Protein AF-A0A6I4TPH7-F1 (afdb_monomer_lite)

Radius of gyration: 20.02 Å; chains: 1; bounding box: 56×18×64 Å

Foldseek 3Di:
DDDDDPPPPPPPPCDPPPVPVFWDKDWADLPVADCVDPVRVVVSVVSLVVRLCVRLDDDDPVPVVSNVLSVVQSVVQVVQQVVCVVPPVGTGMGTGDD

Sequence (98 aa):
MRKFVIAALFALAAAPAAAAEAPATVTVPFADLNLSSAAGSATLEARISAAVNSVCKRPNIRDLKAMQSWEDCKAEARTAVQGQLAYTGAPVQVASAL

InterPro domains:
  IPR030972 UrcA family protein [TIGR04433] (6-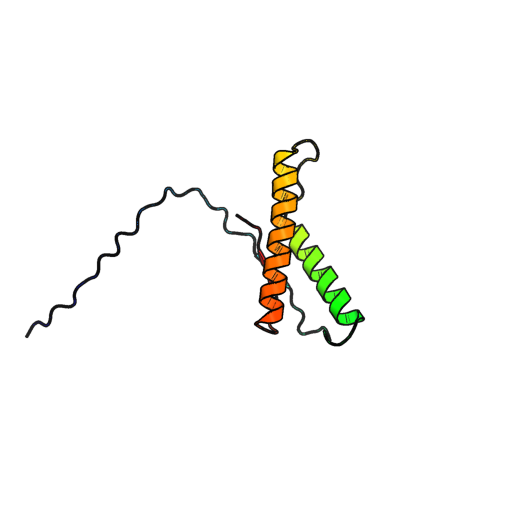86)

Structure (mmCIF, N/CA/C/O backbone):
data_AF-A0A6I4TPH7-F1
#
_entry.id   AF-A0A6I4TPH7-F1
#
loop_
_atom_site.group_PDB
_atom_site.id
_atom_site.type_symbol
_atom_site.label_atom_id
_atom_site.label_alt_id
_atom_site.label_comp_id
_atom_site.label_asym_id
_atom_site.label_entity_id
_atom_site.label_seq_id
_atom_site.pdbx_PDB_ins_code
_atom_site.Cartn_x
_atom_site.Cartn_y
_atom_site.Cartn_z
_atom_site.occupancy
_atom_site.B_iso_or_equiv
_atom_site.auth_seq_id
_atom_site.auth_comp_id
_atom_site.auth_asym_id
_atom_site.auth_atom_id
_atom_site.pdbx_PDB_model_num
ATOM 1 N N . MET A 1 1 ? -35.209 4.667 -48.351 1.00 35.91 1 MET A N 1
ATOM 2 C CA . MET A 1 1 ? -34.390 5.797 -48.842 1.00 35.91 1 MET A CA 1
ATOM 3 C C . MET A 1 1 ? -33.236 6.005 -47.876 1.00 35.91 1 MET A C 1
ATOM 5 O O . MET A 1 1 ? -33.467 6.159 -46.684 1.00 35.91 1 MET A O 1
ATOM 9 N N . ARG A 1 2 ? -32.014 5.850 -48.393 1.00 46.31 2 ARG A N 1
ATOM 10 C CA . ARG A 1 2 ? -30.738 5.765 -47.668 1.00 46.31 2 ARG A CA 1
ATOM 11 C C . ARG A 1 2 ? -30.439 7.064 -46.910 1.00 46.31 2 ARG A C 1
ATOM 13 O O . ARG A 1 2 ? -30.382 8.118 -47.534 1.00 46.31 2 ARG A O 1
ATOM 20 N N . LYS A 1 3 ? -30.202 6.979 -45.601 1.00 36.69 3 LYS A N 1
ATOM 21 C CA . LYS A 1 3 ? -29.538 8.035 -44.825 1.00 36.69 3 LYS A CA 1
ATOM 22 C C . LYS A 1 3 ? -28.217 7.471 -44.318 1.00 36.69 3 LYS A C 1
ATOM 24 O O . LYS A 1 3 ? -28.185 6.455 -43.633 1.00 36.69 3 LYS A O 1
ATOM 29 N N . PHE A 1 4 ? -27.150 8.090 -44.804 1.00 49.31 4 PHE A N 1
ATOM 30 C CA . PHE A 1 4 ? -25.758 7.713 -44.632 1.00 49.31 4 PHE A CA 1
ATOM 31 C C . PHE A 1 4 ? -25.360 7.827 -43.159 1.00 49.31 4 PHE A C 1
ATOM 33 O O . PHE A 1 4 ? -25.372 8.922 -42.603 1.00 49.31 4 PHE A O 1
ATOM 40 N N . VAL A 1 5 ? -25.008 6.704 -42.532 1.00 51.12 5 VAL A N 1
ATOM 41 C CA . VAL A 1 5 ? -24.316 6.708 -41.240 1.00 51.12 5 VAL A CA 1
ATOM 42 C C . VAL A 1 5 ? -22.831 6.821 -41.553 1.00 51.12 5 VAL A C 1
ATOM 44 O O . VAL A 1 5 ? -22.242 5.927 -42.157 1.00 51.12 5 VAL A O 1
ATOM 47 N N . ILE A 1 6 ? -22.256 7.970 -41.212 1.00 49.91 6 ILE A N 1
ATOM 48 C CA . ILE A 1 6 ? -20.828 8.253 -41.331 1.00 49.91 6 ILE A CA 1
ATOM 49 C C . ILE A 1 6 ? -20.113 7.330 -40.339 1.00 49.91 6 ILE A C 1
ATOM 51 O O . ILE A 1 6 ? -20.177 7.533 -39.130 1.00 49.91 6 ILE A O 1
ATOM 55 N N . ALA A 1 7 ? -19.476 6.280 -40.856 1.00 46.91 7 ALA A N 1
ATOM 56 C CA . ALA A 1 7 ? -18.561 5.449 -40.093 1.00 46.91 7 ALA A CA 1
ATOM 57 C C . ALA A 1 7 ? -17.298 6.273 -39.813 1.00 46.91 7 ALA A C 1
ATOM 59 O O . ALA A 1 7 ? -16.457 6.457 -40.692 1.00 46.91 7 ALA A O 1
ATOM 60 N N . ALA A 1 8 ? -17.182 6.809 -38.599 1.00 51.84 8 ALA A N 1
ATOM 61 C CA . ALA A 1 8 ? -15.931 7.374 -38.120 1.00 51.84 8 ALA A CA 1
ATOM 62 C C . ALA A 1 8 ? -14.936 6.221 -37.919 1.00 51.84 8 ALA A C 1
ATOM 64 O O . ALA A 1 8 ? -14.974 5.521 -36.907 1.00 51.84 8 ALA A O 1
ATOM 65 N N . LEU A 1 9 ? -14.071 5.996 -38.912 1.00 52.03 9 LEU A N 1
ATOM 66 C CA . LEU A 1 9 ? -12.860 5.200 -38.745 1.00 52.03 9 LEU A CA 1
ATOM 67 C C . LEU A 1 9 ? -11.965 5.925 -37.732 1.00 52.03 9 LEU A C 1
ATOM 69 O O . LEU A 1 9 ? -11.199 6.818 -38.091 1.00 52.03 9 LEU A O 1
ATOM 73 N N . PHE A 1 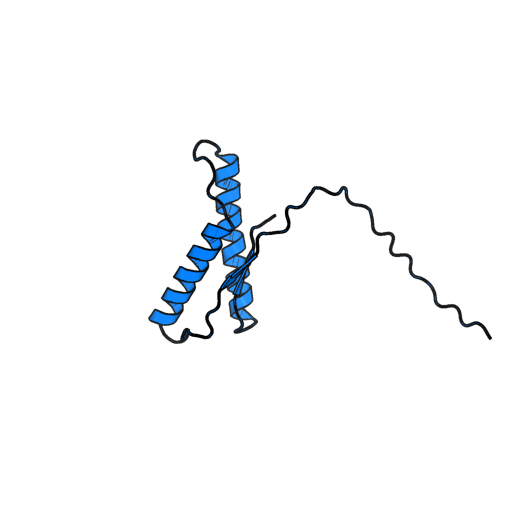10 ? -12.046 5.535 -36.463 1.00 51.28 10 PHE A N 1
ATOM 74 C CA . PHE A 1 10 ? -10.933 5.745 -35.550 1.00 51.28 10 PHE A CA 1
ATOM 75 C C . PHE A 1 10 ? -9.812 4.814 -36.006 1.00 51.28 10 PHE A C 1
ATOM 77 O O . PHE A 1 10 ? -9.853 3.606 -35.777 1.00 51.28 10 PHE A O 1
ATOM 84 N N . ALA A 1 11 ? -8.833 5.381 -36.709 1.00 47.59 11 ALA A N 1
ATOM 85 C CA . ALA A 1 11 ? -7.543 4.749 -36.907 1.00 47.59 11 ALA A CA 1
ATOM 86 C C . ALA A 1 11 ? -6.923 4.541 -35.519 1.00 47.59 11 ALA A C 1
ATOM 88 O O . ALA A 1 11 ? -6.341 5.455 -34.937 1.00 47.59 11 ALA A O 1
ATOM 89 N N . LEU A 1 12 ? -7.116 3.344 -34.964 1.00 51.78 12 LEU A N 1
ATOM 90 C CA . LEU A 1 12 ? -6.386 2.889 -33.796 1.00 51.78 12 LEU A CA 1
ATOM 91 C C . LEU A 1 12 ? -4.930 2.776 -34.247 1.00 51.78 12 LEU A C 1
ATOM 93 O O . LEU A 1 12 ? -4.563 1.849 -34.969 1.00 51.78 12 LEU A O 1
ATOM 97 N N . ALA A 1 13 ? -4.121 3.777 -33.902 1.00 49.28 13 ALA A N 1
ATOM 98 C CA . ALA A 1 13 ? -2.682 3.680 -34.021 1.00 49.28 13 ALA A CA 1
ATOM 99 C C . ALA A 1 13 ? -2.269 2.404 -33.283 1.00 49.28 13 ALA A C 1
ATOM 101 O O . ALA A 1 13 ? -2.433 2.302 -32.067 1.00 49.28 13 ALA A O 1
ATOM 102 N N . ALA A 1 14 ? -1.802 1.409 -34.036 1.00 46.09 14 ALA A N 1
ATOM 103 C CA . ALA A 1 14 ? -1.150 0.239 -33.487 1.00 46.09 14 ALA A CA 1
ATOM 104 C C . ALA A 1 14 ? 0.151 0.720 -32.833 1.00 46.09 14 ALA A C 1
ATOM 106 O O . ALA A 1 14 ? 1.209 0.749 -33.460 1.00 46.09 14 ALA A O 1
ATOM 107 N N . ALA A 1 15 ? 0.050 1.175 -31.584 1.00 51.00 15 ALA A N 1
ATOM 108 C CA . ALA A 1 15 ? 1.201 1.266 -30.710 1.00 51.00 15 ALA A CA 1
ATOM 109 C C . ALA A 1 15 ? 1.792 -0.148 -30.615 1.00 51.00 15 ALA A C 1
ATOM 111 O O . ALA A 1 15 ? 1.029 -1.122 -30.566 1.00 51.00 15 ALA A O 1
ATOM 112 N N . PRO A 1 16 ? 3.126 -0.292 -30.645 1.00 39.53 16 PRO A N 1
ATOM 113 C CA . PRO A 1 16 ? 3.742 -1.597 -30.526 1.00 39.53 16 PRO A CA 1
ATOM 114 C C . PRO A 1 16 ? 3.230 -2.219 -29.232 1.00 39.53 16 PRO A C 1
ATOM 116 O O . PRO A 1 16 ? 3.263 -1.586 -28.177 1.00 39.53 16 PRO A O 1
ATOM 119 N N . ALA A 1 17 ? 2.717 -3.442 -29.338 1.00 43.12 17 ALA A N 1
ATOM 120 C CA . ALA A 1 17 ? 2.396 -4.276 -28.199 1.00 43.12 17 ALA A CA 1
ATOM 121 C C . ALA A 1 17 ? 3.708 -4.595 -27.466 1.00 43.12 17 ALA A C 1
ATOM 123 O O . ALA A 1 17 ? 4.286 -5.668 -27.623 1.00 43.12 17 ALA A O 1
ATOM 124 N N . ALA A 1 18 ? 4.202 -3.645 -26.671 1.00 46.59 18 ALA A N 1
ATOM 125 C CA . ALA A 1 18 ? 4.868 -4.011 -25.442 1.00 46.59 18 ALA A CA 1
ATOM 126 C C . ALA A 1 18 ? 3.849 -4.887 -24.716 1.00 46.59 18 ALA A C 1
ATOM 128 O O . ALA A 1 18 ? 2.702 -4.475 -24.531 1.00 46.59 18 ALA A O 1
ATOM 129 N N . ALA A 1 19 ? 4.223 -6.126 -24.417 1.00 43.84 19 ALA A N 1
ATOM 130 C CA . ALA A 1 19 ? 3.456 -6.966 -23.523 1.00 43.84 19 ALA A CA 1
ATOM 131 C C . ALA A 1 19 ? 3.420 -6.248 -22.169 1.00 43.84 19 ALA A C 1
ATOM 133 O O . ALA A 1 19 ? 4.287 -6.453 -21.330 1.00 43.84 19 ALA A O 1
ATOM 134 N N . ALA A 1 20 ? 2.473 -5.325 -22.006 1.00 50.12 20 ALA A N 1
ATOM 135 C CA . ALA A 1 20 ? 2.121 -4.768 -20.724 1.00 50.12 20 ALA A CA 1
ATOM 136 C C . ALA A 1 20 ? 1.570 -5.955 -19.945 1.00 50.12 20 ALA A C 1
ATOM 138 O O . ALA A 1 20 ? 0.462 -6.426 -20.212 1.00 50.12 20 ALA A O 1
ATOM 139 N N . GLU A 1 21 ? 2.402 -6.518 -19.072 1.00 56.62 21 GLU A N 1
ATOM 140 C CA . GLU A 1 21 ? 1.952 -7.456 -18.057 1.00 56.62 21 GLU A CA 1
ATOM 141 C C . GLU A 1 21 ? 0.752 -6.794 -17.382 1.00 56.62 21 GLU A C 1
ATOM 143 O O . GLU A 1 21 ? 0.884 -5.713 -16.814 1.00 56.62 21 GLU A O 1
ATOM 148 N N . ALA A 1 22 ? -0.448 -7.362 -17.553 1.00 60.41 22 ALA A N 1
ATOM 149 C CA . ALA A 1 22 ? -1.652 -6.753 -17.002 1.00 60.41 22 ALA A CA 1
ATOM 150 C C . ALA A 1 22 ? -1.394 -6.449 -15.518 1.00 60.41 22 ALA A C 1
ATOM 152 O O . ALA A 1 22 ? -0.888 -7.334 -14.815 1.00 60.41 22 ALA A O 1
ATOM 153 N N . PRO A 1 23 ? -1.676 -5.219 -15.052 1.00 66.19 23 PRO A N 1
ATOM 154 C CA . PRO A 1 23 ? -1.268 -4.810 -13.721 1.00 66.19 23 PRO A CA 1
ATOM 155 C C . PRO A 1 23 ? -1.892 -5.776 -12.718 1.00 66.19 23 PRO A C 1
ATOM 157 O O . PRO A 1 23 ? -3.087 -6.075 -12.781 1.00 66.19 23 PRO A O 1
ATOM 160 N N . ALA A 1 24 ? -1.076 -6.316 -11.817 1.00 77.50 24 ALA A N 1
ATOM 161 C CA . ALA A 1 24 ? -1.555 -7.212 -10.784 1.00 77.50 24 ALA A CA 1
ATOM 162 C C . ALA A 1 24 ? -2.452 -6.401 -9.846 1.00 77.50 24 ALA A C 1
ATOM 164 O O . ALA A 1 24 ? -1.979 -5.497 -9.160 1.00 77.50 24 ALA A O 1
ATOM 165 N N . THR A 1 25 ? -3.750 -6.705 -9.836 1.00 80.88 25 THR A N 1
ATOM 166 C CA . THR A 1 25 ? -4.734 -6.016 -8.997 1.00 80.88 25 THR A CA 1
ATOM 167 C C . THR A 1 25 ? -5.171 -6.890 -7.829 1.00 80.88 25 THR A C 1
ATOM 169 O O . THR A 1 25 ? -5.587 -8.033 -8.027 1.00 80.88 25 THR A O 1
ATOM 172 N N . VAL A 1 26 ? -5.165 -6.334 -6.621 1.00 87.06 26 VAL A N 1
ATOM 173 C CA . VAL A 1 26 ? -5.671 -6.967 -5.399 1.00 87.06 26 VAL A CA 1
ATOM 174 C C . VAL A 1 26 ? -6.777 -6.099 -4.815 1.00 87.06 26 VAL A C 1
ATOM 176 O O . VAL A 1 26 ? -6.593 -4.908 -4.578 1.00 87.06 26 VAL A O 1
ATOM 179 N N . THR A 1 27 ? -7.937 -6.706 -4.569 1.00 88.25 27 THR A N 1
ATOM 180 C CA . THR A 1 27 ? -9.054 -6.034 -3.895 1.00 88.25 27 THR A CA 1
ATOM 181 C C . THR A 1 27 ? -8.921 -6.205 -2.385 1.00 88.25 27 THR A C 1
ATOM 183 O O . THR A 1 27 ? -8.811 -7.327 -1.893 1.00 88.25 27 THR A O 1
ATOM 186 N N . VAL A 1 28 ? -8.959 -5.096 -1.649 1.00 88.50 28 VAL A N 1
ATOM 187 C CA . VAL A 1 28 ? -8.917 -5.045 -0.187 1.00 88.50 28 VAL A CA 1
ATOM 188 C C . VAL A 1 28 ? -10.316 -4.708 0.337 1.00 88.50 28 VAL A C 1
ATOM 190 O O . VAL A 1 28 ? -10.741 -3.550 0.269 1.00 88.50 28 VAL A O 1
ATOM 193 N N . PRO A 1 29 ? -11.063 -5.697 0.862 1.00 85.19 29 PRO A N 1
A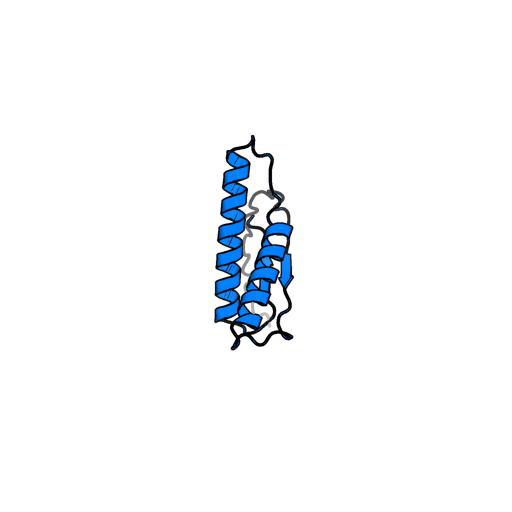TOM 194 C CA . PRO A 1 29 ? -12.336 -5.436 1.509 1.00 85.19 29 PRO A CA 1
ATOM 195 C C . PRO A 1 29 ? -12.119 -4.769 2.872 1.00 85.19 29 PRO A C 1
ATOM 197 O O . PRO A 1 29 ? -11.228 -5.141 3.644 1.00 85.19 29 PRO A O 1
ATOM 200 N N . PHE A 1 30 ? -12.965 -3.786 3.164 1.00 87.38 30 PHE A N 1
ATOM 201 C CA . PHE A 1 30 ? -12.967 -3.070 4.440 1.00 87.38 30 PHE A CA 1
ATOM 202 C C . PHE A 1 30 ? -14.373 -2.742 4.948 1.00 87.38 30 PHE A C 1
ATOM 204 O O . PHE A 1 30 ? -14.521 -1.984 5.899 1.00 87.38 30 PHE A O 1
ATOM 211 N N . ALA A 1 31 ? -15.412 -3.321 4.342 1.00 84.62 31 ALA A N 1
ATOM 212 C CA . ALA A 1 31 ? -16.794 -3.144 4.790 1.00 84.62 31 ALA A CA 1
ATOM 213 C C . ALA A 1 31 ? -17.028 -3.660 6.227 1.00 84.62 31 ALA A C 1
ATOM 215 O O . ALA A 1 31 ? -18.000 -3.279 6.868 1.00 84.62 31 ALA A O 1
ATOM 216 N N . ASP A 1 32 ? -16.131 -4.511 6.735 1.00 84.62 32 ASP A N 1
ATOM 217 C CA . ASP A 1 32 ? -16.109 -5.004 8.114 1.00 84.62 32 ASP A CA 1
ATOM 218 C C . ASP A 1 32 ? -15.470 -4.022 9.114 1.00 84.62 32 ASP A C 1
ATOM 220 O O . ASP A 1 32 ? -15.567 -4.220 10.325 1.00 84.62 32 ASP A O 1
ATOM 224 N N . LEU A 1 33 ? -14.807 -2.967 8.630 1.00 87.06 33 LEU A N 1
ATOM 225 C CA . LEU A 1 33 ? -14.027 -2.044 9.446 1.00 87.06 33 LEU A CA 1
ATOM 226 C C . LEU A 1 33 ? -14.794 -0.753 9.720 1.00 87.06 33 LEU A C 1
ATOM 228 O O . LEU A 1 33 ? -15.266 -0.072 8.813 1.00 87.06 33 LEU A O 1
ATOM 232 N N . ASN A 1 34 ? -14.823 -0.344 10.990 1.00 85.06 34 ASN A N 1
ATOM 233 C CA . ASN A 1 34 ? -15.272 0.995 11.343 1.00 85.06 34 ASN A CA 1
ATOM 234 C C . ASN A 1 34 ? -14.139 2.016 11.141 1.00 85.06 34 ASN A C 1
ATOM 236 O O . ASN A 1 34 ? -13.326 2.239 12.043 1.00 85.06 34 ASN A O 1
ATOM 240 N N . LEU A 1 35 ? -14.121 2.673 9.980 1.00 86.31 35 LEU A N 1
ATOM 241 C CA . LEU A 1 35 ? -13.105 3.675 9.629 1.00 86.31 35 LEU A CA 1
ATOM 242 C C . LEU A 1 35 ? -13.205 4.982 10.435 1.00 86.31 35 LEU A C 1
ATOM 244 O O . LEU A 1 35 ? -12.267 5.773 10.411 1.00 86.31 35 LEU A O 1
ATOM 248 N N . SER A 1 36 ? -14.289 5.194 11.195 1.00 86.12 36 SER A N 1
ATOM 249 C CA . SER A 1 36 ? -14.381 6.308 12.157 1.00 86.12 36 SER A CA 1
ATOM 250 C C . SER A 1 36 ? -13.591 6.058 13.450 1.00 86.12 36 SER A C 1
ATOM 252 O O . SER A 1 36 ? -13.411 6.969 14.255 1.00 86.12 36 SER A O 1
ATOM 254 N N . SER A 1 37 ? -13.103 4.830 13.656 1.00 89.88 37 SER A N 1
ATOM 255 C CA . SER A 1 37 ? -12.276 4.459 14.804 1.00 89.88 37 SER A CA 1
ATOM 256 C C . SER A 1 37 ? -10.800 4.377 14.419 1.00 89.88 37 SER A C 1
ATOM 258 O O . SER A 1 37 ? -10.456 3.873 13.350 1.00 89.88 37 SER A O 1
ATOM 260 N N . ALA A 1 38 ? -9.914 4.787 15.331 1.00 88.75 38 ALA A N 1
ATOM 261 C CA . ALA A 1 38 ? -8.467 4.680 15.130 1.00 88.75 38 ALA A CA 1
ATOM 262 C C . ALA A 1 38 ? -8.003 3.227 14.899 1.00 88.75 38 ALA A C 1
ATOM 264 O O . ALA A 1 38 ? -7.082 2.975 14.129 1.00 88.75 38 ALA A O 1
ATOM 265 N N . ALA A 1 39 ? -8.659 2.254 15.539 1.00 88.69 39 ALA A N 1
ATOM 266 C CA . ALA A 1 39 ? -8.349 0.838 15.353 1.00 88.69 39 ALA A CA 1
ATOM 267 C C . ALA A 1 39 ? -8.755 0.331 13.957 1.00 88.69 39 ALA A C 1
ATOM 269 O O . ALA A 1 39 ? -8.009 -0.420 13.323 1.00 88.69 39 ALA A O 1
ATOM 270 N N . GLY A 1 40 ? -9.923 0.754 13.461 1.00 88.69 40 GLY A N 1
ATOM 271 C CA . GLY A 1 40 ? -10.410 0.380 12.136 1.00 88.69 40 GLY A CA 1
ATOM 272 C C . GLY A 1 40 ? -9.573 0.984 11.010 1.00 88.69 40 GLY A C 1
ATOM 273 O O . GLY A 1 40 ? -9.222 0.273 10.069 1.00 88.69 40 GLY A O 1
ATOM 274 N N . SER A 1 41 ? -9.175 2.255 11.134 1.00 88.19 41 SER A N 1
ATOM 275 C CA . SER A 1 41 ? -8.283 2.901 10.164 1.00 88.19 41 SER A CA 1
ATOM 276 C C . SER A 1 41 ? -6.882 2.280 10.158 1.00 88.19 41 SER A C 1
ATOM 278 O O . SER A 1 41 ? -6.355 1.985 9.088 1.00 88.19 41 SER A O 1
ATOM 280 N N . ALA A 1 42 ? -6.308 1.978 11.328 1.00 91.38 42 ALA A N 1
ATOM 281 C CA . ALA A 1 42 ? -5.014 1.298 11.420 1.00 91.38 42 ALA A CA 1
ATOM 282 C C . ALA A 1 42 ? -5.045 -0.112 10.807 1.00 91.38 42 ALA A C 1
ATOM 284 O O . ALA A 1 42 ? -4.100 -0.532 10.138 1.00 91.38 42 ALA A O 1
ATOM 285 N N . THR A 1 43 ? -6.146 -0.843 10.998 1.00 92.81 43 THR A N 1
ATOM 286 C CA . THR A 1 43 ? -6.311 -2.176 10.406 1.00 92.81 43 THR A CA 1
ATOM 287 C C . THR A 1 43 ? -6.429 -2.098 8.886 1.00 92.81 43 THR A C 1
ATOM 289 O O . THR A 1 43 ? -5.823 -2.909 8.185 1.00 92.81 43 THR A O 1
ATOM 292 N N . LEU A 1 44 ? -7.166 -1.114 8.362 1.00 90.00 44 LEU A N 1
ATOM 293 C CA . LEU A 1 44 ? -7.236 -0.868 6.924 1.00 90.00 44 LEU A CA 1
ATOM 294 C C . LEU A 1 44 ? -5.847 -0.560 6.345 1.00 90.00 44 LEU A C 1
ATOM 296 O O . LEU A 1 44 ? -5.449 -1.182 5.363 1.00 90.00 44 LEU A O 1
ATOM 300 N N . GLU A 1 45 ? -5.086 0.328 6.984 1.00 90.69 45 GLU A N 1
ATOM 301 C CA . GLU A 1 45 ? -3.730 0.691 6.553 1.00 90.69 45 GLU A CA 1
ATOM 302 C C . GLU A 1 45 ? -2.789 -0.525 6.517 1.00 90.69 45 GLU A C 1
ATOM 304 O O . GLU A 1 45 ? -2.022 -0.712 5.567 1.00 90.69 45 GLU A O 1
ATOM 309 N N . ALA A 1 46 ? -2.889 -1.411 7.513 1.00 92.75 46 ALA A N 1
ATOM 310 C CA . ALA A 1 46 ? -2.135 -2.660 7.540 1.00 92.75 46 ALA A CA 1
ATOM 311 C C . ALA A 1 46 ? -2.527 -3.598 6.383 1.00 92.75 46 ALA A C 1
ATOM 313 O O . ALA A 1 46 ? -1.652 -4.179 5.734 1.00 92.75 46 ALA A O 1
ATOM 314 N N . ARG A 1 47 ? -3.829 -3.718 6.079 1.00 92.75 47 ARG A N 1
ATOM 315 C CA . ARG A 1 47 ? -4.324 -4.522 4.946 1.00 92.75 47 ARG A CA 1
ATOM 316 C C . ARG A 1 47 ? -3.862 -3.956 3.604 1.00 92.75 47 ARG A C 1
ATOM 318 O O . ARG A 1 47 ? -3.395 -4.717 2.760 1.00 92.75 47 ARG A O 1
ATOM 325 N N . ILE A 1 48 ? -3.938 -2.638 3.425 1.00 91.00 48 ILE A N 1
ATOM 326 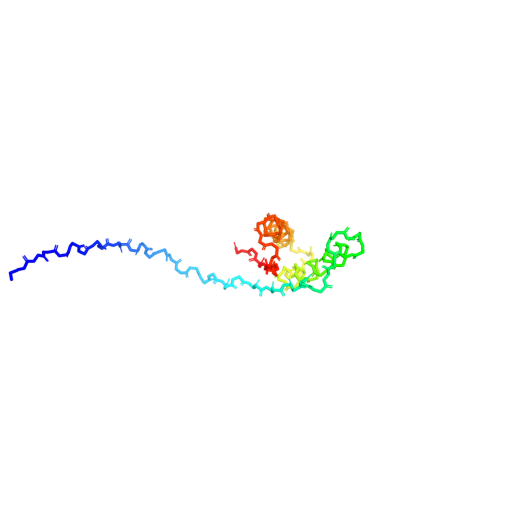C CA . ILE A 1 48 ? -3.434 -1.952 2.229 1.00 91.00 48 ILE A CA 1
ATOM 327 C C . ILE A 1 48 ? -1.937 -2.205 2.085 1.00 91.00 48 ILE A C 1
ATOM 329 O O . ILE A 1 48 ? -1.491 -2.614 1.020 1.00 91.00 48 ILE A O 1
ATOM 333 N N . SER A 1 49 ? -1.159 -2.042 3.156 1.00 91.44 49 SER A N 1
ATOM 334 C CA . SER A 1 49 ? 0.283 -2.303 3.127 1.00 91.44 49 SER A CA 1
ATOM 335 C C . SER A 1 49 ? 0.604 -3.748 2.735 1.00 91.44 49 SER A C 1
ATOM 337 O O . SER A 1 49 ? 1.528 -3.982 1.957 1.00 91.44 49 SER A O 1
ATOM 339 N N . ALA A 1 50 ? -0.161 -4.729 3.217 1.00 90.88 50 ALA A N 1
ATOM 340 C CA . ALA A 1 50 ? 0.000 -6.122 2.805 1.00 90.88 50 ALA A CA 1
ATOM 341 C C . ALA A 1 50 ? -0.316 -6.327 1.312 1.00 90.88 50 ALA A C 1
ATOM 343 O O . ALA A 1 50 ? 0.441 -7.004 0.618 1.00 90.88 50 ALA A O 1
ATOM 344 N N . ALA A 1 51 ? -1.383 -5.705 0.804 1.00 91.12 51 ALA A N 1
ATOM 345 C CA . ALA A 1 51 ? -1.750 -5.761 -0.609 1.00 91.12 51 ALA A CA 1
ATOM 346 C C . ALA A 1 51 ? -0.733 -5.046 -1.517 1.00 91.12 51 ALA A C 1
ATOM 348 O O . ALA A 1 51 ? -0.377 -5.562 -2.569 1.00 91.12 51 ALA A O 1
ATOM 349 N N . VAL A 1 52 ? -0.188 -3.903 -1.094 1.00 90.50 52 VAL A N 1
ATOM 350 C CA . VAL A 1 52 ? 0.889 -3.207 -1.818 1.00 90.50 52 VAL A CA 1
ATOM 351 C C . VAL A 1 52 ? 2.122 -4.102 -1.929 1.00 90.50 52 VAL A C 1
ATOM 353 O O . VAL A 1 52 ? 2.705 -4.222 -3.000 1.00 90.50 52 VAL A O 1
ATOM 356 N N . ASN A 1 53 ? 2.501 -4.788 -0.850 1.00 90.19 53 ASN A N 1
ATOM 357 C CA . ASN A 1 53 ? 3.643 -5.702 -0.878 1.00 90.19 53 ASN A CA 1
ATOM 358 C C . ASN A 1 53 ? 3.397 -6.964 -1.722 1.00 90.19 53 ASN A C 1
ATOM 360 O O . ASN A 1 53 ? 4.362 -7.567 -2.191 1.00 90.19 53 ASN A O 1
ATOM 364 N N . SER A 1 54 ? 2.142 -7.384 -1.916 1.00 88.94 54 SER A N 1
ATOM 365 C CA . SER A 1 54 ? 1.835 -8.534 -2.772 1.00 88.94 54 SER A CA 1
ATOM 366 C C . SER A 1 54 ? 1.890 -8.185 -4.261 1.00 88.94 54 SER A C 1
ATOM 368 O O . SER A 1 54 ? 2.310 -9.031 -5.053 1.00 88.94 54 SER A O 1
ATOM 370 N N . VAL A 1 55 ? 1.535 -6.950 -4.638 1.00 89.56 55 VAL A N 1
ATOM 371 C CA . VAL A 1 55 ? 1.626 -6.470 -6.029 1.00 89.56 55 VAL A CA 1
ATOM 372 C C . VAL A 1 55 ? 3.021 -5.935 -6.377 1.00 89.56 55 VAL A C 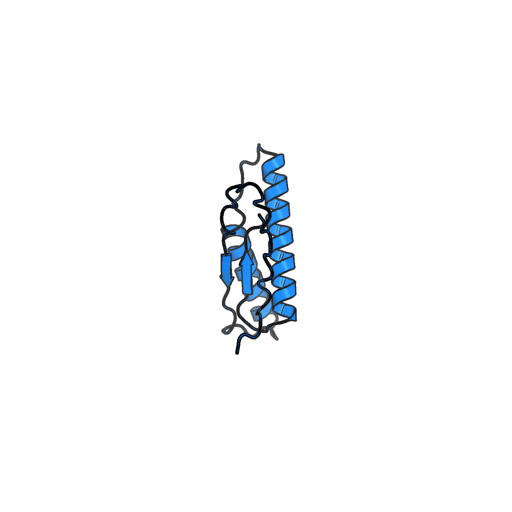1
ATOM 374 O O . VAL A 1 55 ? 3.540 -6.234 -7.449 1.00 89.56 55 VAL A O 1
ATOM 377 N N . CYS A 1 56 ? 3.680 -5.218 -5.462 1.00 90.88 56 CYS A N 1
ATOM 378 C CA . CYS A 1 56 ? 5.032 -4.686 -5.640 1.00 90.88 56 CYS A CA 1
ATOM 379 C C . CYS A 1 56 ? 6.069 -5.695 -5.131 1.00 90.88 56 CYS A C 1
ATOM 381 O O . CYS A 1 56 ? 6.550 -5.614 -3.994 1.00 90.88 56 CYS A O 1
ATOM 383 N N . LYS A 1 57 ? 6.424 -6.663 -5.982 1.00 88.94 57 LYS A N 1
ATOM 384 C CA . LYS A 1 57 ? 7.407 -7.701 -5.640 1.00 88.94 57 LYS A CA 1
ATOM 385 C C . LYS A 1 57 ? 8.768 -7.091 -5.324 1.00 88.94 57 LYS A C 1
ATOM 387 O O . LYS A 1 57 ? 9.332 -6.344 -6.118 1.00 88.94 57 LYS A O 1
ATOM 392 N N . ARG A 1 58 ? 9.320 -7.467 -4.169 1.00 89.81 58 ARG A N 1
ATOM 393 C CA . ARG A 1 58 ? 10.630 -6.992 -3.725 1.00 89.81 58 ARG A CA 1
ATOM 394 C C . ARG A 1 58 ? 11.749 -7.564 -4.614 1.00 89.81 58 ARG A C 1
ATOM 396 O O . ARG A 1 58 ? 11.879 -8.789 -4.682 1.00 89.81 58 ARG A O 1
ATOM 403 N N . PRO A 1 59 ? 12.573 -6.717 -5.249 1.00 89.69 59 PRO A N 1
ATOM 404 C CA . PRO A 1 59 ? 13.642 -7.150 -6.139 1.00 89.69 59 PRO A CA 1
ATOM 405 C C . PRO A 1 59 ? 14.916 -7.515 -5.364 1.00 89.69 59 PRO A C 1
ATOM 407 O O . PRO A 1 59 ? 14.981 -7.453 -4.130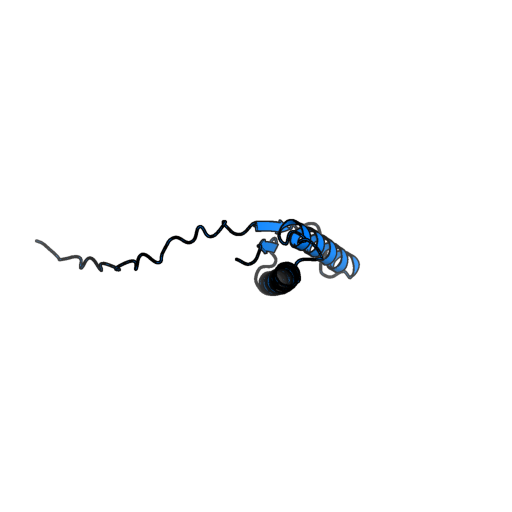 1.00 89.69 59 PRO A O 1
ATOM 410 N N . ASN A 1 60 ? 15.957 -7.910 -6.097 1.00 91.94 60 ASN A N 1
ATOM 411 C CA . ASN A 1 60 ? 17.275 -8.129 -5.515 1.00 91.94 60 ASN A CA 1
ATOM 412 C C . ASN A 1 60 ? 17.874 -6.792 -5.050 1.00 91.94 60 ASN A C 1
ATOM 414 O O . ASN A 1 60 ? 17.971 -5.854 -5.829 1.00 91.94 60 ASN A O 1
ATOM 418 N N . ILE A 1 61 ? 18.352 -6.733 -3.804 1.00 90.38 61 ILE A N 1
ATOM 419 C CA . ILE A 1 61 ? 18.942 -5.524 -3.197 1.00 90.38 61 ILE A CA 1
ATOM 420 C C . ILE A 1 61 ? 20.156 -5.010 -3.990 1.00 90.38 61 ILE A C 1
ATOM 422 O O . ILE A 1 61 ? 20.477 -3.826 -3.944 1.00 90.38 61 ILE A O 1
ATOM 426 N N . ARG A 1 62 ? 20.848 -5.895 -4.717 1.00 93.75 62 ARG A N 1
ATOM 427 C CA . ARG A 1 62 ? 22.002 -5.530 -5.550 1.00 93.75 62 ARG A CA 1
ATOM 428 C C . ARG A 1 62 ? 21.613 -4.846 -6.861 1.00 93.75 62 ARG A C 1
ATOM 430 O O . ARG A 1 62 ? 22.482 -4.273 -7.508 1.00 93.75 62 ARG A O 1
ATOM 437 N N . ASP A 1 63 ? 20.343 -4.901 -7.247 1.00 92.19 63 ASP A N 1
ATOM 438 C CA . ASP A 1 63 ? 19.821 -4.207 -8.417 1.00 92.19 63 ASP A CA 1
ATOM 439 C C . ASP A 1 63 ? 19.188 -2.880 -7.986 1.00 92.19 63 ASP A C 1
ATOM 441 O O . ASP A 1 63 ? 18.005 -2.799 -7.655 1.00 92.19 63 ASP A O 1
ATOM 445 N N . LEU A 1 64 ? 20.001 -1.822 -7.969 1.00 91.12 64 LEU A N 1
ATOM 446 C CA . LEU A 1 64 ? 19.561 -0.490 -7.547 1.00 91.12 64 LEU A CA 1
ATOM 447 C C . LEU A 1 64 ? 18.446 0.076 -8.437 1.00 91.12 64 LEU A C 1
ATOM 449 O O . LEU A 1 64 ? 17.591 0.811 -7.947 1.00 91.12 64 LEU A O 1
ATOM 453 N N . LYS A 1 65 ? 18.429 -0.273 -9.730 1.00 89.44 65 LYS A N 1
ATOM 454 C CA . LYS A 1 65 ? 17.393 0.191 -10.660 1.00 89.44 65 LYS A CA 1
ATOM 455 C C . LYS A 1 65 ? 16.061 -0.480 -10.343 1.00 89.44 65 LYS A C 1
ATOM 457 O O . LYS A 1 65 ? 15.048 0.209 -10.263 1.00 89.44 65 LYS A O 1
ATOM 462 N N . ALA A 1 66 ? 16.073 -1.791 -10.111 1.00 88.31 66 ALA A N 1
ATOM 463 C CA . ALA A 1 66 ? 14.878 -2.512 -9.692 1.00 88.31 66 ALA A CA 1
ATOM 464 C C . ALA A 1 66 ? 14.400 -2.060 -8.302 1.00 88.31 66 ALA A C 1
ATOM 466 O O . ALA A 1 66 ? 13.201 -1.956 -8.058 1.00 88.31 66 ALA A O 1
ATOM 467 N N . MET A 1 67 ? 15.322 -1.749 -7.385 1.00 92.50 67 MET A N 1
ATOM 468 C CA . MET A 1 67 ? 14.973 -1.175 -6.081 1.00 92.50 67 MET A CA 1
ATOM 469 C C . MET A 1 67 ? 14.240 0.160 -6.227 1.00 92.50 67 MET A C 1
ATOM 471 O O . MET A 1 67 ? 13.232 0.353 -5.554 1.00 92.50 67 MET A O 1
ATOM 475 N N . GLN A 1 68 ? 14.695 1.043 -7.122 1.00 91.00 68 GLN A N 1
ATOM 476 C CA . GLN A 1 68 ? 13.993 2.296 -7.405 1.00 91.00 68 GLN A CA 1
ATOM 477 C C . GLN A 1 68 ? 12.581 2.029 -7.940 1.00 91.00 68 GLN A C 1
ATOM 479 O O . GLN A 1 68 ? 11.620 2.523 -7.363 1.00 91.00 68 GLN A O 1
ATOM 484 N N . SER A 1 69 ? 12.432 1.158 -8.946 1.00 88.88 69 SER A N 1
ATOM 485 C CA . SER A 1 69 ? 11.108 0.824 -9.495 1.00 88.88 69 SER A CA 1
ATOM 486 C C . SER A 1 69 ? 10.181 0.166 -8.465 1.00 88.88 69 SER A C 1
ATOM 488 O O . SER A 1 69 ? 8.964 0.309 -8.527 1.00 88.88 69 SER A O 1
ATOM 490 N N . TRP A 1 70 ? 10.738 -0.560 -7.492 1.00 89.31 70 TRP A N 1
ATOM 491 C CA . TRP A 1 70 ? 9.974 -1.122 -6.380 1.00 89.31 70 TRP A CA 1
ATOM 492 C C . TRP A 1 70 ? 9.471 -0.049 -5.409 1.00 89.31 70 TRP A C 1
ATOM 494 O O . TRP A 1 70 ? 8.330 -0.130 -4.953 1.00 89.31 70 TRP A O 1
ATOM 504 N N . GLU A 1 71 ? 10.291 0.953 -5.090 1.00 91.25 71 GLU A N 1
ATOM 505 C CA . GLU A 1 71 ? 9.853 2.111 -4.301 1.00 91.25 71 GLU A CA 1
ATOM 506 C C . GLU A 1 71 ? 8.781 2.919 -5.041 1.00 91.25 71 GLU A C 1
ATOM 508 O O . GLU A 1 71 ? 7.755 3.249 -4.440 1.00 91.25 71 GLU A O 1
ATOM 513 N N . ASP A 1 72 ? 8.967 3.142 -6.344 1.00 90.88 72 ASP A N 1
ATOM 514 C CA . ASP A 1 72 ? 8.010 3.848 -7.201 1.00 90.88 72 ASP A CA 1
ATOM 515 C C . ASP A 1 72 ? 6.659 3.112 -7.229 1.00 90.88 72 ASP A C 1
ATOM 517 O O . ASP A 1 72 ? 5.624 3.703 -6.922 1.00 90.88 72 ASP A O 1
ATOM 521 N N . CYS A 1 73 ? 6.671 1.786 -7.426 1.00 90.81 73 CYS A N 1
ATOM 522 C CA . CYS A 1 73 ? 5.468 0.951 -7.357 1.00 90.81 73 CYS A CA 1
ATOM 523 C C . CYS A 1 73 ? 4.712 1.129 -6.033 1.00 90.81 73 CYS A C 1
ATOM 525 O O . CYS A 1 73 ? 3.491 1.294 -6.021 1.00 90.81 73 CYS A O 1
ATOM 527 N N . LYS A 1 74 ? 5.422 1.118 -4.896 1.00 91.50 74 LYS A N 1
ATOM 528 C CA . LYS A 1 74 ? 4.788 1.291 -3.579 1.00 91.50 74 LYS A CA 1
ATOM 529 C C . LYS A 1 74 ? 4.196 2.688 -3.411 1.00 91.50 74 LYS A C 1
ATOM 531 O O . LYS A 1 74 ? 3.132 2.815 -2.800 1.00 91.50 74 LYS A O 1
ATOM 536 N N . ALA A 1 75 ? 4.884 3.722 -3.892 1.00 90.62 75 ALA A N 1
ATOM 537 C CA . ALA A 1 75 ? 4.418 5.100 -3.812 1.00 90.62 75 ALA A CA 1
ATOM 538 C C . ALA A 1 75 ? 3.139 5.292 -4.639 1.00 90.62 75 ALA A C 1
ATOM 540 O O . ALA A 1 75 ? 2.129 5.755 -4.108 1.00 90.62 75 ALA A O 1
ATOM 541 N N . GLU A 1 76 ? 3.149 4.840 -5.891 1.00 88.19 76 GLU A N 1
ATOM 542 C CA . GLU A 1 76 ? 2.005 4.929 -6.797 1.00 88.19 76 GLU A CA 1
ATOM 543 C C . GLU A 1 76 ? 0.800 4.140 -6.284 1.00 88.19 76 GLU A C 1
ATOM 545 O O . GLU A 1 76 ? -0.312 4.671 -6.229 1.00 88.19 76 GLU A O 1
ATOM 550 N N . ALA A 1 77 ? 1.020 2.907 -5.817 1.00 88.81 77 ALA A N 1
ATOM 551 C CA . ALA A 1 77 ? -0.041 2.082 -5.254 1.00 88.81 77 ALA A CA 1
ATOM 552 C C . ALA A 1 77 ? -0.700 2.760 -4.041 1.00 88.81 77 ALA A C 1
ATOM 554 O O . ALA A 1 77 ? -1.924 2.746 -3.912 1.00 88.81 77 ALA A O 1
ATOM 555 N N . ARG A 1 78 ? 0.078 3.417 -3.170 1.00 88.19 78 ARG A N 1
ATOM 556 C CA . ARG A 1 78 ? -0.466 4.171 -2.027 1.00 88.19 78 ARG A CA 1
ATOM 557 C C . ARG A 1 78 ? -1.260 5.399 -2.460 1.00 88.19 78 ARG A C 1
ATOM 559 O O . ARG A 1 78 ? -2.345 5.628 -1.927 1.00 88.19 78 ARG A O 1
ATOM 566 N N . THR A 1 79 ? -0.761 6.168 -3.423 1.00 87.25 79 THR A N 1
ATOM 567 C CA . THR A 1 79 ? -1.478 7.334 -3.959 1.00 87.25 79 THR A CA 1
ATOM 568 C C . THR A 1 79 ? -2.804 6.927 -4.604 1.00 87.25 79 THR A C 1
ATOM 570 O O . THR A 1 79 ? -3.827 7.569 -4.361 1.00 87.25 79 THR A O 1
ATOM 573 N N . ALA A 1 80 ? -2.821 5.824 -5.357 1.00 84.56 80 ALA A N 1
ATOM 574 C CA . ALA A 1 80 ? -4.037 5.291 -5.966 1.00 84.56 80 ALA A CA 1
ATOM 575 C C . ALA A 1 80 ? -5.093 4.918 -4.911 1.00 84.56 80 ALA A C 1
ATOM 577 O O . ALA A 1 80 ? -6.263 5.282 -5.042 1.00 84.56 80 ALA A O 1
ATOM 578 N N . VAL A 1 81 ? -4.674 4.255 -3.829 1.00 86.31 81 VAL A N 1
ATOM 579 C CA . VAL A 1 81 ? -5.560 3.877 -2.718 1.00 86.31 81 VAL A CA 1
ATOM 580 C C . VAL A 1 81 ? -6.170 5.101 -2.033 1.00 86.31 81 VAL A C 1
ATOM 582 O O . VAL A 1 81 ? -7.375 5.127 -1.777 1.00 86.31 81 VAL A O 1
ATOM 585 N N . GLN A 1 82 ? -5.370 6.138 -1.772 1.00 82.88 82 GLN A N 1
ATOM 586 C CA . GLN A 1 82 ? -5.863 7.377 -1.161 1.00 82.88 82 GLN A CA 1
ATOM 587 C C . GLN A 1 82 ? -6.944 8.049 -2.021 1.00 82.88 82 GLN A C 1
ATOM 589 O O . GLN A 1 82 ? -7.965 8.489 -1.490 1.00 82.88 82 GLN A O 1
ATOM 594 N N . GLY A 1 83 ? -6.769 8.065 -3.347 1.00 79.19 83 GLY A N 1
ATOM 595 C CA . GLY A 1 83 ? -7.777 8.587 -4.275 1.00 79.19 83 GLY A CA 1
ATOM 596 C C . GLY A 1 83 ? -9.097 7.806 -4.240 1.00 79.19 83 GLY A C 1
ATOM 597 O O . GLY A 1 83 ? -10.173 8.399 -4.289 1.00 79.19 83 GLY A O 1
ATOM 598 N N . GLN A 1 84 ? -9.037 6.481 -4.095 1.00 77.50 84 GLN A N 1
ATOM 599 C CA . GLN A 1 84 ? -10.231 5.628 -4.045 1.00 77.50 84 GLN A CA 1
ATOM 600 C C . GLN A 1 84 ? -11.023 5.786 -2.743 1.00 77.50 84 GLN A C 1
ATOM 602 O O . GLN A 1 84 ? -12.259 5.834 -2.782 1.00 77.50 84 GLN A O 1
ATOM 607 N N . LEU A 1 85 ? -10.326 5.904 -1.606 1.00 79.19 85 LEU A N 1
ATOM 608 C CA . LEU A 1 85 ? -10.947 6.133 -0.297 1.00 79.19 85 LEU A CA 1
ATOM 609 C C . LEU A 1 85 ? -11.684 7.474 -0.242 1.00 79.19 85 LEU A C 1
ATOM 611 O O . LEU A 1 85 ? -12.757 7.552 0.352 1.00 79.19 85 LEU A O 1
ATOM 615 N N . ALA A 1 86 ? -11.147 8.503 -0.901 1.00 74.12 86 ALA A N 1
ATOM 616 C CA . ALA A 1 86 ? -11.783 9.815 -0.973 1.00 74.12 86 ALA A CA 1
ATOM 617 C C . ALA A 1 86 ? -13.080 9.824 -1.806 1.00 74.12 86 ALA A C 1
ATOM 619 O O . ALA A 1 86 ? -13.922 10.695 -1.599 1.00 74.12 86 ALA A O 1
ATOM 620 N N . TYR A 1 87 ? -13.246 8.881 -2.743 1.00 59.44 87 TYR A N 1
ATOM 621 C CA . TYR A 1 87 ? -14.315 8.938 -3.745 1.00 59.44 87 TYR A CA 1
ATOM 622 C C . TYR A 1 87 ? -15.445 7.920 -3.539 1.00 59.44 87 TYR A C 1
ATOM 624 O O . TYR A 1 87 ? -16.594 8.226 -3.847 1.00 59.44 87 TYR A O 1
ATOM 632 N N . THR A 1 88 ? -15.155 6.708 -3.049 1.00 62.47 88 THR A N 1
ATOM 633 C CA . THR A 1 88 ? -16.089 5.580 -3.252 1.00 62.47 88 THR A CA 1
ATOM 634 C C . THR A 1 88 ? -16.713 4.978 -2.001 1.00 62.47 88 THR A C 1
ATOM 636 O O . THR A 1 88 ? -17.773 4.369 -2.115 1.00 62.47 88 THR A O 1
ATOM 639 N N . GLY A 1 89 ? -16.086 5.074 -0.822 1.00 65.69 89 GLY A N 1
ATOM 640 C CA . GLY A 1 89 ? -16.526 4.295 0.351 1.00 65.69 89 GLY A CA 1
ATOM 641 C C . GLY A 1 89 ? -16.655 2.778 0.085 1.00 65.69 89 GLY A C 1
ATOM 642 O O . GLY A 1 89 ? -17.310 2.073 0.848 1.00 65.69 89 GLY A O 1
ATOM 643 N N . ALA A 1 90 ? -16.059 2.287 -1.007 1.00 70.25 90 ALA A N 1
ATOM 644 C CA . ALA A 1 90 ? -16.200 0.950 -1.579 1.00 70.25 90 ALA A CA 1
ATOM 645 C C . ALA A 1 90 ? -14.834 0.238 -1.549 1.00 70.25 90 ALA A C 1
ATOM 647 O O . ALA A 1 90 ? -13.819 0.928 -1.440 1.00 70.25 90 ALA A O 1
ATOM 648 N N . PRO A 1 91 ? -14.770 -1.110 -1.633 1.00 72.62 91 PRO A N 1
ATOM 649 C CA . PRO A 1 91 ? -13.517 -1.857 -1.504 1.00 72.62 91 PRO A CA 1
ATOM 650 C C . PRO A 1 91 ? -12.400 -1.290 -2.387 1.00 72.62 91 PRO A C 1
ATOM 652 O O . PRO A 1 91 ? -12.600 -1.001 -3.565 1.00 72.62 91 PRO A O 1
ATOM 655 N N . VAL A 1 92 ? -11.217 -1.152 -1.790 1.00 81.62 92 VAL A N 1
ATOM 656 C CA . VAL A 1 92 ? -10.052 -0.517 -2.408 1.00 81.62 92 VAL A CA 1
ATOM 657 C C . VAL A 1 92 ? -9.369 -1.516 -3.334 1.00 81.62 92 VAL A C 1
ATOM 659 O O . VAL A 1 92 ? -9.192 -2.684 -2.989 1.00 81.62 92 VAL A O 1
ATOM 662 N N . GLN A 1 93 ? -8.944 -1.050 -4.498 1.00 80.69 93 GLN A N 1
ATOM 663 C CA . GLN A 1 93 ? -8.161 -1.792 -5.472 1.00 80.69 93 GLN A CA 1
ATOM 664 C C . GLN A 1 93 ? -6.711 -1.311 -5.439 1.00 80.69 93 GLN A C 1
ATOM 666 O O . GLN A 1 93 ? -6.417 -0.153 -5.734 1.00 80.69 93 GLN A O 1
ATOM 671 N N . VAL A 1 94 ? -5.799 -2.220 -5.114 1.00 80.31 94 VAL A N 1
ATOM 672 C CA . VAL A 1 94 ? -4.356 -1.987 -5.173 1.00 80.31 94 VAL A CA 1
ATOM 673 C C . VAL A 1 94 ? -3.836 -2.605 -6.462 1.00 80.31 94 VAL A C 1
ATOM 675 O O . VAL A 1 94 ? -4.010 -3.802 -6.667 1.00 80.31 94 VAL A O 1
ATOM 678 N N . ALA A 1 95 ? -3.222 -1.809 -7.330 1.00 77.38 95 ALA A N 1
ATOM 679 C CA . ALA A 1 95 ? -2.650 -2.268 -8.592 1.00 77.38 95 ALA A CA 1
ATOM 680 C C . ALA A 1 95 ? -1.125 -2.104 -8.574 1.00 77.38 95 ALA A C 1
ATOM 682 O O . ALA A 1 95 ? -0.626 -1.140 -7.993 1.00 77.38 95 ALA A O 1
ATOM 683 N N . SER A 1 96 ? -0.387 -3.017 -9.209 1.00 67.62 96 SER A N 1
ATOM 684 C CA . SER A 1 96 ? 1.017 -2.762 -9.544 1.00 67.62 96 SER A CA 1
ATOM 685 C C . SER A 1 96 ? 1.100 -1.676 -10.618 1.00 67.62 96 SER A C 1
ATOM 687 O O . SER A 1 96 ? 0.373 -1.741 -11.611 1.00 67.62 96 SER A O 1
ATOM 689 N N . ALA A 1 97 ? 1.994 -0.708 -10.428 1.00 61.47 97 ALA A N 1
ATOM 690 C CA . ALA A 1 97 ? 2.382 0.228 -11.476 1.00 61.47 97 ALA A CA 1
ATOM 691 C C . ALA A 1 97 ? 3.052 -0.522 -12.641 1.00 61.47 97 ALA A C 1
ATOM 693 O O . ALA A 1 97 ? 3.787 -1.485 -12.404 1.00 61.47 97 ALA A O 1
ATOM 694 N N . LEU A 1 98 ? 2.736 -0.101 -13.867 1.00 48.78 98 LEU A N 1
ATOM 695 C CA . LEU A 1 98 ? 3.197 -0.659 -15.143 1.00 48.78 98 LEU A CA 1
ATOM 696 C C . LEU A 1 98 ? 4.343 0.186 -15.706 1.00 48.78 98 LEU A C 1
ATOM 698 O O . LEU A 1 98 ? 4.131 1.413 -15.831 1.00 48.78 98 LEU A O 1
#

pLDDT: mean 76.61, std 17.51, range [35.91, 93.75]

Secondary structure (DSSP, 8-state):
------------------------EEEE--TTS-TTSHHHHHHHHHHHHHHHHHHS----TT-HHHHHHHHHHHHHHHHHHHHHHHHHSS-EEEE---

Organism: NCBI:txid1476466